Protein AF-A0A820IJH1-F1 (afdb_monomer)

Nearest PDB structures (foldseek):
  6oaz-assembly1_E  TM=6.832E-01  e=1.359E-01  Homo sapiens
  6aex-assembly1_U  TM=5.257E-01  e=7.495E-01  Mus musculus
  1ywh-assembly3_O  TM=6.125E-01  e=8.003E+00  Homo sapiens
  4h40-assembly1_B  TM=2.695E-01  e=2.518E+00  Bacteroides fragilis NCTC 9343
  4h40-assembly1_A  TM=2.938E-01  e=9.441E+00  Bacteroides fragilis NCTC 9343

Sequence (77 aa):
IQFVQTISCYTCTAGDDLFNVDSPNVIRRLSTCSYCYKLTVFIAYAPMYTDKECVWSCTPSYSVFDGSSMEINCYSS

Mean predicted aligned error: 9.53 Å

Secondary structure (DSSP, 8-state):
----PPEEEEEEPTTS-TT-TTSTT--EEEEEESEEEEEEEEETTEEEEEEEEEES----EEEEETTEEEEEEEEE-

Organism: NCBI:txid392030

pLDDT: mean 70.8, std 13.8, range [36.53, 89.44]

Foldseek 3Di:
DDDLDWDWWFFFPPDDCQQDPPPPPTDTDTDIAQKKKWKFKAAQNHTGGIGIDHDNDFDWDWDDDDRMIITIDMDGD

Solvent-accessible surface area (backbone atoms only — not comparable to full-atom values): 4528 Å² total; per-residue (Å²): 134,84,82,80,63,64,30,82,31,65,28,53,66,95,81,52,67,60,68,37,91,84,40,94,74,44,65,71,42,81,44,78,29,53,21,31,37,34,43,38,33,25,51,78,87,39,82,54,36,56,49,30,43,71,33,92,72,70,76,66,45,76,49,76,54,95,71,27,37,40,39,35,46,58,47,66,109

Radius of gyration: 13.82 Å; Cα contacts (8 Å, |Δi|>4): 172; chains: 1; bounding box: 37×22×42 Å

Structure (mmCIF, N/CA/C/O backbone):
data_AF-A0A820IJH1-F1
#
_entry.id   AF-A0A820IJH1-F1
#
loop_
_atom_site.group_PDB
_atom_site.id
_atom_site.type_symbol
_atom_site.label_atom_id
_atom_site.label_alt_id
_atom_site.label_comp_id
_atom_site.label_asym_id
_atom_site.label_entity_id
_atom_site.label_seq_id
_atom_site.pdbx_PDB_ins_code
_atom_site.Cartn_x
_atom_site.Cartn_y
_atom_site.Cartn_z
_atom_site.occupancy
_atom_site.B_iso_or_equiv
_atom_site.auth_seq_id
_atom_site.auth_comp_id
_atom_site.auth_asym_id
_atom_site.auth_atom_id
_atom_site.pdbx_PDB_model_num
ATOM 1 N N . ILE A 1 1 ? -23.428 -1.650 21.223 1.00 38.31 1 ILE A N 1
ATOM 2 C CA . ILE A 1 1 ? -22.255 -0.763 21.035 1.00 38.31 1 ILE A CA 1
ATOM 3 C C . ILE A 1 1 ? -21.343 -1.483 20.057 1.00 38.31 1 ILE A C 1
ATOM 5 O O . ILE A 1 1 ? -20.832 -2.540 20.399 1.00 38.31 1 ILE A O 1
ATOM 9 N N . GLN A 1 2 ? -21.272 -1.017 18.813 1.00 36.53 2 GLN A N 1
ATOM 10 C CA . GLN A 1 2 ? -20.460 -1.650 17.776 1.00 36.53 2 GLN A CA 1
ATOM 11 C C . GLN A 1 2 ? -19.033 -1.106 17.931 1.00 36.53 2 GLN A C 1
ATOM 13 O O . GLN A 1 2 ? -18.817 0.094 17.779 1.00 36.53 2 GLN A O 1
ATOM 18 N N . PHE A 1 3 ? -18.088 -1.953 18.340 1.00 45.66 3 PHE A N 1
ATOM 19 C CA . PHE A 1 3 ? -16.680 -1.577 18.459 1.00 45.66 3 PHE A CA 1
ATOM 20 C C . PHE A 1 3 ? -16.098 -1.446 17.048 1.00 45.66 3 PHE A C 1
ATOM 22 O O . PHE A 1 3 ? -15.876 -2.449 16.377 1.00 45.66 3 PHE A O 1
ATOM 29 N N . VAL A 1 4 ? -15.881 -0.218 16.578 1.00 55.97 4 VAL A N 1
ATOM 30 C CA . VAL A 1 4 ? -15.099 0.023 15.360 1.00 55.97 4 VAL A CA 1
ATOM 31 C C . VAL A 1 4 ? -13.631 -0.134 15.751 1.00 55.97 4 VAL A C 1
ATOM 33 O O . VAL A 1 4 ? -13.065 0.750 16.388 1.00 55.97 4 VAL A O 1
ATOM 36 N N . GLN A 1 5 ? -13.029 -1.285 15.448 1.00 58.25 5 GLN A N 1
ATOM 37 C CA . GLN A 1 5 ? -11.588 -1.465 15.609 1.00 58.25 5 GLN A CA 1
ATOM 38 C C . GLN A 1 5 ? -10.876 -0.561 14.593 1.00 58.25 5 GLN A C 1
ATOM 40 O O . GLN A 1 5 ? -11.112 -0.654 13.390 1.00 58.25 5 GLN A O 1
ATOM 45 N N . THR A 1 6 ? -10.060 0.370 15.082 1.00 59.38 6 THR A N 1
ATOM 46 C CA . THR A 1 6 ? -9.256 1.278 14.252 1.00 59.38 6 THR A CA 1
ATOM 47 C C . THR A 1 6 ? -7.808 0.802 14.218 1.00 59.38 6 THR A C 1
ATOM 49 O O . THR A 1 6 ? -7.253 0.502 15.275 1.00 59.38 6 THR A O 1
ATOM 52 N N . ILE A 1 7 ? -7.179 0.796 13.042 1.00 70.25 7 ILE A N 1
ATOM 53 C CA . ILE A 1 7 ? -5.744 0.536 12.867 1.00 70.25 7 ILE A CA 1
ATOM 54 C C . ILE A 1 7 ? -4.949 1.823 12.709 1.00 70.25 7 ILE A C 1
ATOM 56 O O . ILE A 1 7 ? -5.447 2.823 12.195 1.00 70.25 7 ILE A O 1
ATOM 60 N N . SER A 1 8 ? -3.683 1.774 13.112 1.00 68.69 8 SER A N 1
ATOM 61 C CA . SER A 1 8 ? -2.716 2.835 12.850 1.00 68.69 8 SER A CA 1
ATOM 62 C C . SER A 1 8 ? -2.088 2.631 11.474 1.00 68.69 8 SER A C 1
ATOM 64 O O . SER A 1 8 ? -1.352 1.667 11.261 1.00 68.69 8 SER A O 1
ATOM 66 N N . CYS A 1 9 ? -2.362 3.549 10.553 1.00 69.88 9 CYS A N 1
ATOM 67 C CA . CYS A 1 9 ? -1.790 3.576 9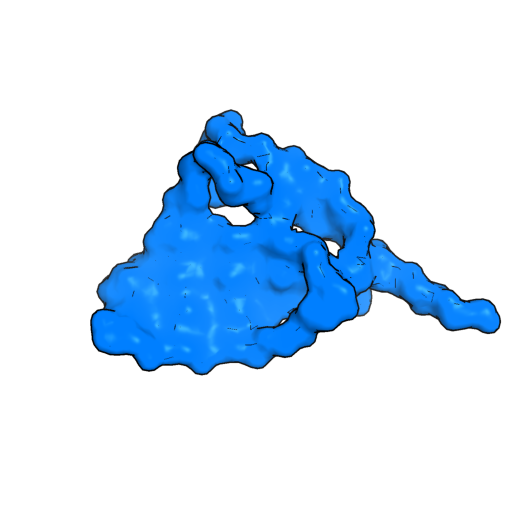.216 1.00 69.88 9 CYS A CA 1
ATOM 68 C C . CYS A 1 9 ? -0.726 4.657 9.089 1.00 69.88 9 CYS A C 1
ATOM 70 O O . CYS A 1 9 ? -0.912 5.777 9.564 1.00 69.88 9 CYS A O 1
ATOM 72 N N . TYR A 1 10 ? 0.361 4.352 8.386 1.00 69.12 10 TYR A N 1
ATOM 73 C CA . TYR A 1 10 ? 1.284 5.382 7.922 1.00 69.12 10 TYR A CA 1
ATOM 74 C C . TYR A 1 10 ? 0.778 5.926 6.591 1.00 69.12 10 TYR A C 1
ATOM 76 O O . TYR A 1 10 ? 0.835 5.219 5.586 1.00 69.12 10 TYR A O 1
ATOM 84 N N . THR A 1 11 ? 0.294 7.164 6.595 1.00 64.75 11 THR A N 1
ATOM 85 C CA . THR A 1 11 ? -0.081 7.889 5.380 1.00 64.75 11 THR A CA 1
ATOM 86 C C . THR A 1 11 ? 1.123 8.659 4.854 1.00 64.75 11 THR A C 1
ATOM 88 O O . THR A 1 11 ? 1.800 9.338 5.639 1.00 64.75 11 THR A O 1
ATOM 91 N N . CYS A 1 12 ? 1.384 8.562 3.553 1.00 59.47 12 CYS A N 1
ATOM 92 C CA . CYS A 1 12 ? 2.397 9.369 2.874 1.00 59.47 12 CYS A CA 1
ATOM 93 C C . CYS A 1 12 ? 1.656 10.460 2.099 1.00 59.47 12 CYS A C 1
ATOM 95 O O . CYS A 1 12 ? 0.858 10.149 1.228 1.00 59.47 12 CYS A O 1
ATOM 97 N N . THR A 1 13 ? 1.851 11.733 2.438 1.00 54.25 13 THR A N 1
ATOM 98 C CA . THR A 1 13 ? 1.191 12.815 1.691 1.00 54.25 13 THR A CA 1
ATOM 99 C C . THR A 1 13 ? 1.883 12.951 0.339 1.00 54.25 13 THR A C 1
ATOM 101 O O . THR A 1 13 ? 3.087 13.205 0.302 1.00 54.25 13 THR A O 1
ATOM 104 N N . ALA A 1 14 ? 1.143 12.767 -0.755 1.00 47.69 14 ALA A N 1
ATOM 105 C CA . ALA A 1 14 ? 1.627 12.950 -2.119 1.00 47.69 14 ALA A CA 1
ATOM 106 C C . ALA A 1 14 ? 2.060 14.412 -2.349 1.00 47.69 14 ALA A C 1
ATOM 108 O O . ALA A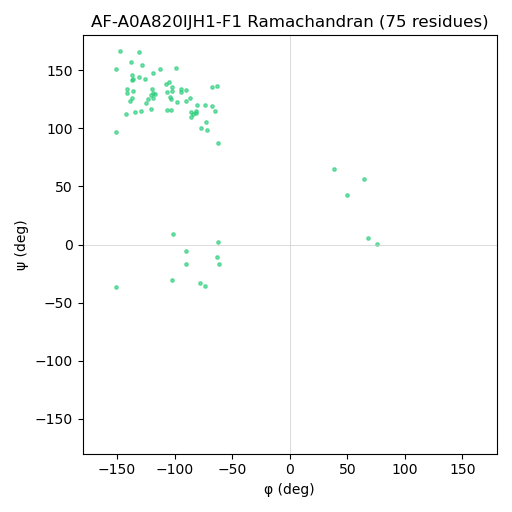 1 14 ? 1.268 15.263 -2.745 1.00 47.69 14 ALA A O 1
ATOM 109 N N . GLY A 1 15 ? 3.318 14.706 -2.036 1.00 46.81 15 GLY A N 1
ATOM 110 C CA . GLY A 1 15 ? 3.939 16.022 -2.179 1.00 46.81 15 GLY A CA 1
ATOM 111 C C . GLY A 1 15 ? 5.438 15.918 -2.426 1.00 46.81 15 GLY A C 1
ATOM 112 O O . GLY A 1 15 ? 5.962 16.633 -3.271 1.00 46.81 15 GLY A O 1
ATOM 113 N N . ASP A 1 16 ? 6.108 14.949 -1.798 1.00 45.34 16 ASP A N 1
ATOM 114 C CA . ASP A 1 16 ? 7.562 14.842 -1.843 1.00 45.34 16 ASP A CA 1
ATOM 115 C C . ASP A 1 16 ? 7.966 13.356 -1.928 1.00 45.34 16 ASP A C 1
ATOM 117 O O . ASP A 1 16 ? 7.750 12.580 -1.001 1.00 45.34 16 ASP A O 1
ATOM 121 N N . ASP A 1 17 ? 8.530 12.945 -3.067 1.00 48.94 17 ASP A N 1
ATOM 122 C CA . ASP A 1 17 ? 9.276 11.684 -3.228 1.00 48.94 17 ASP A CA 1
ATOM 123 C C . ASP A 1 17 ? 8.494 10.351 -3.051 1.00 48.94 17 ASP A C 1
ATOM 125 O O . ASP A 1 17 ? 8.876 9.443 -2.313 1.00 48.94 17 ASP A O 1
ATOM 129 N N . LEU A 1 18 ? 7.423 10.167 -3.835 1.00 52.06 18 LEU A N 1
ATOM 130 C CA . LEU A 1 18 ? 6.630 8.918 -3.948 1.00 52.06 18 LEU A CA 1
ATOM 131 C C . LEU A 1 18 ? 7.394 7.683 -4.491 1.00 52.06 18 LEU A C 1
ATOM 133 O O . LEU A 1 18 ? 6.813 6.610 -4.667 1.00 52.06 18 LEU A O 1
ATOM 137 N N . PHE A 1 19 ?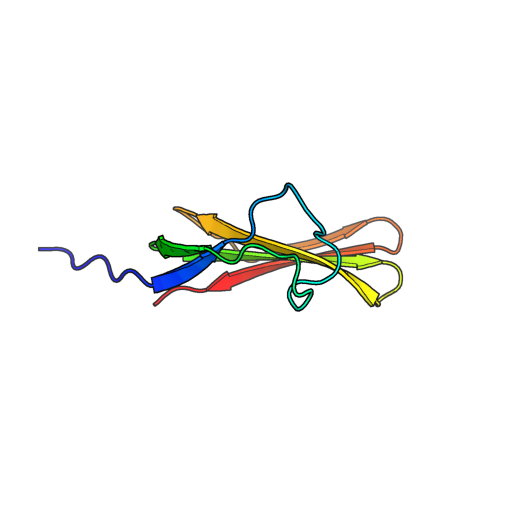 8.690 7.824 -4.770 1.00 51.00 19 PHE A N 1
ATOM 138 C CA . PHE A 1 19 ? 9.540 6.776 -5.338 1.00 51.00 19 PHE A CA 1
ATOM 139 C C . PHE A 1 19 ? 10.226 5.912 -4.278 1.00 51.00 19 PHE A C 1
ATOM 141 O O . PHE A 1 19 ? 10.704 4.823 -4.595 1.00 51.00 19 PHE A O 1
ATOM 148 N N . ASN A 1 20 ? 10.281 6.355 -3.019 1.00 53.47 20 ASN A N 1
ATOM 149 C CA . ASN A 1 20 ? 10.980 5.610 -1.982 1.00 53.47 20 ASN A CA 1
ATOM 150 C C . ASN A 1 20 ? 10.352 5.865 -0.607 1.00 53.47 20 ASN A C 1
ATOM 152 O O . ASN A 1 20 ? 10.668 6.834 0.073 1.00 53.47 20 ASN A O 1
ATOM 156 N N . VAL A 1 21 ? 9.469 4.959 -0.177 1.00 53.41 21 VAL A N 1
ATOM 157 C CA . VAL A 1 21 ? 8.773 5.027 1.125 1.00 53.41 21 VAL A CA 1
ATOM 158 C C . VAL A 1 21 ? 9.757 4.989 2.310 1.00 53.41 21 VAL A C 1
ATOM 160 O O . VAL A 1 21 ? 9.378 5.353 3.427 1.00 53.41 21 VAL A O 1
ATOM 163 N N . ASP A 1 22 ? 11.008 4.572 2.084 1.00 53.78 22 ASP A N 1
ATOM 164 C CA . ASP A 1 22 ? 12.119 4.589 3.047 1.00 53.78 22 ASP A CA 1
ATOM 165 C C . ASP A 1 22 ? 13.098 5.761 2.836 1.00 53.78 22 ASP A C 1
ATOM 167 O O . ASP A 1 22 ? 14.143 5.832 3.484 1.00 53.78 22 ASP A O 1
ATOM 171 N N . SER A 1 23 ? 12.765 6.715 1.963 1.00 53.62 23 SER A N 1
ATOM 172 C CA . SER A 1 23 ? 13.515 7.962 1.837 1.00 53.62 23 SER A CA 1
ATOM 173 C C . SER A 1 23 ? 13.345 8.804 3.106 1.00 53.62 23 SER A C 1
ATOM 175 O O . SER A 1 23 ? 12.220 8.981 3.584 1.00 53.62 23 SER A O 1
ATOM 177 N N . PRO A 1 24 ? 14.430 9.386 3.649 1.00 55.88 24 PRO A N 1
ATOM 178 C CA . PRO A 1 24 ? 14.367 10.257 4.824 1.00 55.88 24 PRO A CA 1
ATOM 179 C C . PRO A 1 24 ? 13.548 11.539 4.590 1.00 55.88 24 PRO A C 1
ATOM 181 O O . PRO A 1 24 ? 13.241 12.240 5.550 1.00 55.88 24 PRO A O 1
ATOM 184 N N . ASN A 1 25 ? 13.185 11.835 3.337 1.00 53.03 25 ASN A N 1
ATOM 185 C CA . ASN A 1 25 ? 12.368 12.988 2.958 1.00 53.03 25 ASN A CA 1
ATOM 186 C C . ASN A 1 25 ? 10.854 12.699 2.959 1.00 53.03 25 ASN A C 1
ATOM 188 O O . ASN A 1 25 ? 10.064 13.622 2.781 1.00 53.03 25 ASN A O 1
ATOM 192 N N . VAL A 1 26 ? 10.426 11.450 3.187 1.00 57.66 26 VAL A N 1
ATOM 193 C CA . VAL A 1 26 ? 8.998 11.107 3.256 1.00 57.66 26 VAL A CA 1
ATOM 194 C C . VAL A 1 26 ? 8.448 11.442 4.640 1.00 57.66 26 VAL A C 1
ATOM 196 O O . VAL A 1 26 ? 8.768 10.796 5.643 1.00 57.66 26 VAL A O 1
ATOM 199 N N . ILE A 1 27 ? 7.554 12.431 4.699 1.00 60.84 27 ILE A N 1
ATOM 20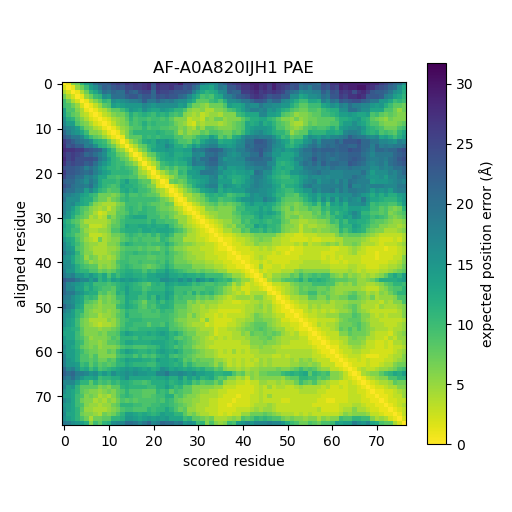0 C CA . ILE A 1 27 ? 6.813 12.762 5.919 1.00 60.84 27 ILE A CA 1
ATOM 201 C C . ILE A 1 27 ? 5.775 11.663 6.168 1.00 60.84 27 ILE A C 1
ATOM 203 O O . ILE A 1 27 ? 4.686 11.653 5.592 1.00 60.84 27 ILE A O 1
ATOM 207 N N . ARG A 1 28 ? 6.115 10.724 7.055 1.00 64.25 28 ARG A N 1
ATOM 208 C CA . ARG A 1 28 ? 5.200 9.677 7.518 1.00 64.25 28 ARG A CA 1
ATOM 209 C C . ARG A 1 28 ? 4.292 10.233 8.604 1.00 64.25 28 ARG A C 1
ATOM 211 O O . ARG A 1 28 ? 4.751 10.544 9.704 1.00 64.25 28 ARG A O 1
ATOM 218 N N . ARG A 1 29 ? 2.990 10.300 8.332 1.00 66.38 29 ARG A N 1
ATOM 219 C CA . ARG A 1 29 ? 1.998 10.655 9.351 1.00 66.38 29 ARG A CA 1
ATOM 220 C C . ARG A 1 29 ? 1.270 9.400 9.810 1.00 66.38 29 ARG A C 1
ATOM 222 O O . ARG A 1 29 ? 0.737 8.658 8.994 1.00 66.38 29 ARG A O 1
ATOM 229 N N . LEU A 1 30 ? 1.267 9.149 11.116 1.00 68.75 30 LEU A N 1
ATOM 230 C CA . LEU A 1 30 ? 0.467 8.076 11.697 1.00 68.75 30 LEU A CA 1
ATOM 231 C C . LEU A 1 30 ? -0.974 8.577 11.850 1.00 68.75 30 LEU A C 1
ATOM 233 O O . LEU A 1 30 ? -1.203 9.563 12.552 1.00 68.75 30 LEU A O 1
ATOM 237 N N . SER A 1 31 ? -1.923 7.913 11.199 1.00 69.75 31 SER A N 1
ATOM 238 C CA . SER A 1 31 ? -3.355 8.207 11.313 1.00 69.75 31 SER A CA 1
ATOM 239 C C . SER A 1 31 ? -4.120 6.948 11.708 1.00 69.75 31 SER A C 1
ATOM 241 O O . SER A 1 31 ? -3.785 5.852 11.264 1.00 69.75 31 SER A O 1
ATOM 243 N N . THR A 1 32 ? -5.144 7.092 12.546 1.00 75.31 32 THR A N 1
ATOM 244 C CA . THR A 1 32 ? -6.041 5.995 12.921 1.00 75.31 32 THR A CA 1
ATOM 245 C C . THR A 1 32 ? -7.219 5.921 11.951 1.00 75.31 32 THR A C 1
ATOM 247 O O . THR A 1 32 ? -7.942 6.899 11.766 1.00 75.31 32 THR A O 1
ATOM 250 N N . CYS A 1 33 ? -7.422 4.769 11.315 1.00 75.06 33 CYS A N 1
ATOM 251 C CA . CYS A 1 33 ? -8.498 4.553 10.345 1.00 75.06 33 CYS A CA 1
ATOM 252 C C . CYS A 1 33 ? -9.008 3.108 10.368 1.00 75.06 33 CYS A C 1
ATOM 254 O O . CYS A 1 33 ? -8.406 2.239 10.990 1.00 75.06 33 CYS A O 1
ATOM 256 N N . SER A 1 34 ? -10.155 2.845 9.740 1.00 76.81 34 SER A N 1
ATOM 257 C CA . SER A 1 34 ? -10.734 1.494 9.680 1.00 76.81 34 SER A CA 1
ATOM 258 C C . SER A 1 34 ? -9.975 0.579 8.715 1.00 76.81 34 SER A C 1
ATOM 260 O O . SER A 1 34 ? -9.808 -0.602 9.007 1.00 76.81 34 SER A O 1
ATOM 262 N N . TYR A 1 35 ? -9.482 1.132 7.600 1.00 81.12 35 TYR A N 1
ATOM 263 C CA . TYR A 1 35 ? -8.708 0.408 6.595 1.00 81.12 35 TYR A CA 1
ATOM 264 C C . TYR A 1 35 ? -7.501 1.223 6.119 1.00 81.12 35 TYR A C 1
ATOM 266 O O . TYR A 1 35 ? -7.584 2.433 5.899 1.00 81.12 35 TYR A O 1
ATOM 274 N N . CYS A 1 36 ? -6.392 0.524 5.910 1.00 81.19 36 CYS A N 1
ATOM 275 C CA . CYS A 1 36 ? -5.188 1.006 5.252 1.00 81.19 36 CYS A CA 1
ATOM 276 C C . CYS A 1 36 ? -5.206 0.546 3.801 1.00 81.19 36 CYS A C 1
ATOM 278 O O . CYS A 1 36 ? -5.225 -0.656 3.532 1.00 81.19 36 CYS A O 1
ATOM 280 N N . TYR A 1 37 ? -5.120 1.496 2.888 1.00 83.19 37 TYR A N 1
ATOM 281 C CA . TYR A 1 37 ? -4.911 1.270 1.470 1.00 83.19 37 TYR A CA 1
ATOM 282 C C . TYR A 1 37 ? -3.418 1.357 1.158 1.00 83.19 37 TYR A C 1
ATOM 284 O O . TYR A 1 37 ? -2.744 2.278 1.618 1.00 83.19 37 TYR A O 1
ATOM 292 N N . LYS A 1 38 ? -2.891 0.404 0.389 1.00 83.75 38 LYS A N 1
ATOM 293 C CA . LYS A 1 38 ? -1.546 0.460 -0.185 1.00 83.75 38 LYS A CA 1
ATOM 294 C C . LYS A 1 38 ? -1.630 0.173 -1.677 1.00 83.75 38 LYS A C 1
ATOM 296 O O . LYS A 1 38 ? -1.928 -0.956 -2.059 1.00 83.75 38 LYS A O 1
ATOM 301 N N . LEU A 1 39 ? -1.305 1.161 -2.498 1.00 83.19 39 LEU A N 1
ATOM 302 C CA . LEU A 1 39 ? -1.127 0.988 -3.935 1.00 83.19 39 LEU A CA 1
ATOM 303 C C . LEU A 1 39 ? 0.348 0.748 -4.226 1.00 83.19 39 LEU A C 1
ATOM 305 O O . LEU A 1 39 ? 1.191 1.514 -3.776 1.00 83.19 39 LEU A O 1
ATOM 309 N N . THR A 1 40 ? 0.669 -0.274 -5.005 1.00 83.69 40 THR A N 1
ATOM 310 C CA . THR A 1 40 ? 2.011 -0.497 -5.539 1.00 83.69 40 THR A CA 1
ATOM 311 C C . THR A 1 40 ? 1.926 -0.621 -7.051 1.00 83.69 40 THR A C 1
ATOM 313 O O . THR A 1 40 ? 1.221 -1.480 -7.572 1.00 83.69 40 THR A O 1
ATOM 316 N N . VAL A 1 41 ? 2.645 0.240 -7.765 1.00 83.44 41 VAL A N 1
ATOM 317 C CA . VAL A 1 41 ? 2.777 0.174 -9.221 1.00 83.44 41 VAL A CA 1
ATOM 318 C C . VAL A 1 41 ? 4.152 -0.379 -9.558 1.00 83.44 41 VAL A C 1
ATOM 320 O O . VAL A 1 41 ? 5.183 0.124 -9.105 1.00 83.44 41 VAL A O 1
ATOM 323 N N . PHE A 1 42 ? 4.147 -1.416 -10.378 1.00 83.94 42 PHE A N 1
ATOM 324 C CA . PHE A 1 42 ? 5.307 -2.078 -10.932 1.00 83.94 42 PHE A CA 1
ATOM 325 C C . PHE A 1 42 ? 5.427 -1.711 -12.407 1.00 83.94 42 PHE A C 1
ATOM 327 O O . PHE A 1 42 ? 4.457 -1.828 -13.152 1.00 83.94 42 PHE A O 1
ATOM 334 N N . ILE A 1 43 ? 6.614 -1.311 -12.844 1.00 82.19 43 ILE A N 1
ATOM 335 C CA . ILE A 1 43 ? 6.933 -1.086 -14.258 1.00 82.19 43 ILE A CA 1
ATOM 336 C C . ILE A 1 43 ? 8.050 -2.062 -14.605 1.00 82.19 43 ILE A C 1
ATOM 338 O O . ILE A 1 43 ? 9.055 -2.117 -13.895 1.00 82.19 43 ILE A O 1
ATOM 342 N N . ALA A 1 44 ? 7.861 -2.875 -15.650 1.00 78.94 44 ALA A N 1
ATOM 343 C CA . ALA A 1 44 ? 8.813 -3.923 -16.028 1.00 78.94 44 ALA A CA 1
ATOM 344 C C . ALA A 1 44 ? 9.225 -4.823 -14.839 1.00 78.94 44 ALA A C 1
ATOM 346 O O . ALA A 1 44 ? 10.395 -5.159 -14.673 1.00 78.94 44 ALA A O 1
ATOM 347 N N . TYR A 1 45 ? 8.248 -5.203 -14.006 1.00 71.50 45 TYR A N 1
ATOM 348 C CA . TYR A 1 45 ? 8.416 -6.042 -12.807 1.00 71.50 45 TYR A CA 1
ATOM 349 C C . TYR A 1 45 ? 9.199 -5.408 -11.640 1.00 71.50 45 TYR A C 1
ATOM 351 O O . TYR A 1 45 ? 9.409 -6.073 -10.626 1.00 71.50 45 TYR A O 1
ATOM 359 N N . ALA A 1 46 ? 9.582 -4.130 -11.724 1.00 74.94 46 ALA A N 1
ATOM 360 C CA . ALA A 1 46 ? 10.198 -3.394 -10.621 1.00 74.94 46 ALA A CA 1
ATOM 361 C C . ALA A 1 46 ? 9.174 -2.457 -9.949 1.00 74.94 46 ALA A C 1
ATOM 363 O O . ALA A 1 46 ? 8.487 -1.722 -10.663 1.00 74.94 46 ALA A O 1
ATOM 364 N N . PRO A 1 47 ? 9.051 -2.446 -8.605 1.00 72.25 47 PRO A N 1
ATOM 365 C CA . PRO A 1 47 ? 8.187 -1.496 -7.910 1.00 72.25 47 PRO A CA 1
ATOM 366 C C . PRO A 1 47 ? 8.732 -0.081 -8.123 1.00 72.25 47 PRO A C 1
ATOM 368 O O . PRO A 1 47 ? 9.838 0.234 -7.690 1.00 72.25 47 PRO A O 1
ATOM 371 N N . MET A 1 48 ? 7.967 0.759 -8.812 1.00 75.38 48 MET A N 1
ATOM 372 C CA . MET A 1 48 ? 8.355 2.143 -9.099 1.00 75.38 48 MET A CA 1
ATOM 373 C C . MET A 1 48 ? 7.653 3.145 -8.197 1.00 75.38 48 MET A C 1
ATOM 375 O O . MET A 1 48 ? 8.204 4.199 -7.901 1.00 75.38 48 MET A O 1
ATOM 379 N N . TYR A 1 49 ? 6.437 2.822 -7.768 1.00 71.38 49 TYR A N 1
ATOM 380 C CA . TYR A 1 49 ? 5.611 3.736 -7.000 1.00 71.38 49 TYR A CA 1
ATOM 381 C C . TYR A 1 49 ? 4.865 2.958 -5.931 1.00 71.38 49 TYR A C 1
ATOM 383 O O . TYR A 1 49 ? 4.316 1.885 -6.194 1.00 71.38 49 TYR A O 1
ATOM 391 N N . THR A 1 50 ? 4.866 3.474 -4.707 1.00 72.12 50 THR A N 1
ATOM 392 C CA . THR A 1 50 ? 4.037 2.932 -3.636 1.00 72.12 50 THR A CA 1
ATOM 393 C C . THR A 1 50 ? 3.402 4.063 -2.860 1.00 72.12 50 THR A C 1
ATOM 395 O O . THR A 1 50 ? 4.099 4.920 -2.329 1.00 72.12 50 THR A O 1
ATOM 398 N N . ASP A 1 51 ? 2.085 4.004 -2.751 1.00 74.44 51 ASP A 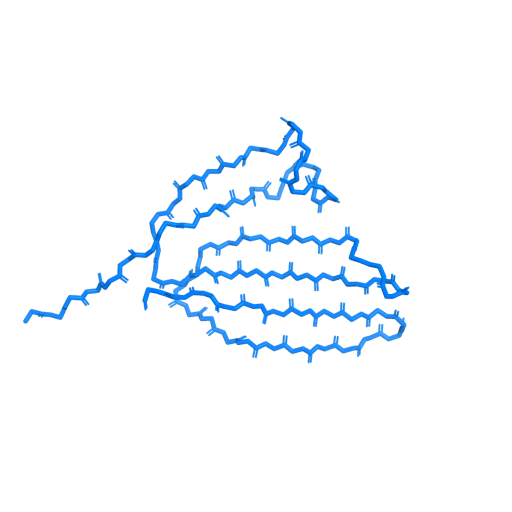N 1
ATOM 399 C CA . ASP A 1 51 ? 1.284 4.962 -2.015 1.00 74.44 51 ASP A CA 1
ATOM 400 C C . ASP A 1 51 ? 0.538 4.270 -0.876 1.00 74.44 51 ASP A C 1
ATOM 402 O O . ASP A 1 51 ? 0.219 3.077 -0.960 1.00 74.44 51 ASP A O 1
ATOM 406 N N . LYS A 1 52 ? 0.331 4.997 0.223 1.00 76.81 52 LYS A N 1
ATOM 407 C CA . LYS A 1 52 ? -0.367 4.489 1.406 1.00 76.81 52 LYS A CA 1
ATOM 408 C C . LYS A 1 52 ? -1.291 5.551 1.962 1.00 76.81 52 LYS A C 1
ATOM 410 O O . LYS A 1 52 ? -0.821 6.606 2.388 1.00 76.81 52 LYS A O 1
ATOM 415 N N . GLU A 1 53 ? -2.567 5.206 2.082 1.00 75.19 53 GLU A N 1
ATOM 416 C CA . GLU A 1 53 ? -3.597 6.115 2.574 1.00 75.19 53 GLU A CA 1
ATOM 417 C C . GLU A 1 53 ? -4.573 5.432 3.535 1.00 75.19 53 GLU A C 1
ATOM 419 O O . GLU A 1 53 ? -4.757 4.214 3.540 1.00 75.19 53 GLU A O 1
ATOM 424 N N . CYS A 1 54 ? -5.210 6.246 4.373 1.00 78.56 54 CYS A N 1
ATOM 425 C CA . CYS A 1 54 ? -6.326 5.819 5.205 1.00 78.56 54 CYS A CA 1
ATOM 426 C C . CYS A 1 54 ? -7.621 5.947 4.410 1.00 78.56 54 CYS A C 1
ATOM 428 O O . CYS A 1 54 ? -7.954 7.035 3.943 1.00 78.56 54 CYS A O 1
ATOM 430 N N . VAL A 1 55 ? -8.385 4.863 4.318 1.00 79.56 55 VAL A N 1
ATOM 431 C CA . VAL A 1 55 ? -9.641 4.835 3.562 1.00 79.56 55 VAL A CA 1
ATOM 432 C C . VAL A 1 55 ? -10.783 4.285 4.411 1.00 79.56 55 VAL A C 1
ATOM 434 O O . VAL A 1 55 ? -10.580 3.535 5.369 1.00 79.56 55 VAL A O 1
ATOM 437 N N . TRP A 1 56 ? -12.011 4.675 4.069 1.00 76.12 56 TRP A N 1
ATOM 438 C CA . TRP A 1 56 ? -13.215 4.181 4.746 1.00 76.12 56 TRP A CA 1
ATOM 439 C C . TRP A 1 56 ? -13.595 2.769 4.285 1.00 76.12 56 TRP A C 1
ATOM 441 O O . TRP A 1 56 ? -14.111 1.967 5.061 1.00 76.12 56 TRP A O 1
ATOM 451 N N . SER A 1 57 ? -13.323 2.460 3.020 1.00 79.94 57 SER A N 1
ATOM 452 C CA . SER A 1 57 ? -13.493 1.146 2.411 1.00 79.94 57 SER A CA 1
ATOM 453 C C . SER A 1 57 ? -12.278 0.838 1.547 1.00 79.94 57 SER A C 1
ATOM 455 O O . SER A 1 57 ? -11.683 1.735 0.953 1.00 79.94 57 SER A O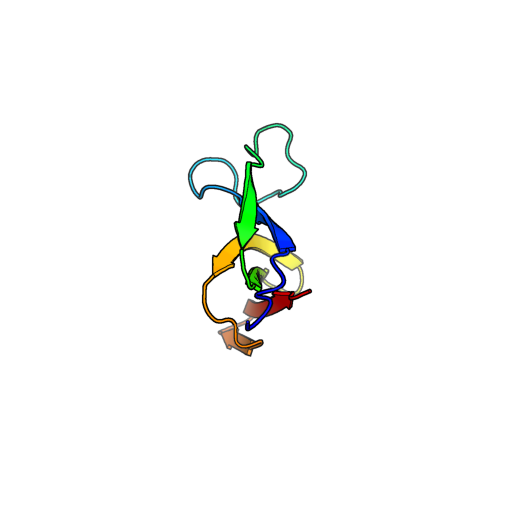 1
ATOM 457 N N . CYS A 1 58 ? -11.896 -0.433 1.485 1.00 80.00 58 CYS A N 1
ATOM 458 C CA . CYS A 1 58 ? -10.776 -0.879 0.674 1.00 80.00 58 CYS A CA 1
ATOM 459 C C . CYS A 1 58 ? -11.125 -2.222 0.037 1.00 80.00 58 CYS A C 1
ATOM 461 O O . CYS A 1 58 ? -11.556 -3.137 0.739 1.00 80.00 58 CYS A O 1
ATOM 463 N N . THR A 1 59 ? -10.924 -2.335 -1.275 1.00 85.00 59 THR A N 1
ATOM 464 C CA . THR A 1 59 ? -11.100 -3.590 -2.011 1.00 85.00 59 THR A CA 1
ATOM 465 C C . THR A 1 59 ? -9.774 -3.958 -2.672 1.00 85.00 59 THR A C 1
ATOM 467 O O . THR A 1 59 ? -9.311 -3.204 -3.532 1.00 85.00 59 THR A O 1
ATOM 470 N N . PRO A 1 60 ? -9.149 -5.091 -2.304 1.00 86.44 60 PRO A N 1
ATOM 471 C CA . PRO A 1 60 ? -7.904 -5.517 -2.925 1.00 86.44 60 PRO A CA 1
ATOM 472 C C . PRO A 1 60 ? -8.139 -5.786 -4.409 1.00 86.44 60 PRO A C 1
ATOM 474 O O . PRO A 1 60 ? -9.161 -6.356 -4.792 1.00 86.44 60 PRO A O 1
ATOM 477 N N . SER A 1 61 ? -7.223 -5.324 -5.250 1.00 89.38 61 SER A N 1
ATOM 478 C CA . SER A 1 61 ? -7.361 -5.388 -6.707 1.00 89.38 61 SER A CA 1
ATOM 479 C C . SER A 1 61 ? -5.989 -5.479 -7.358 1.00 89.38 61 SER A C 1
ATOM 481 O O . SER A 1 61 ? -5.011 -4.960 -6.829 1.00 89.38 61 SER A O 1
ATOM 483 N N . TYR A 1 62 ? -5.919 -6.109 -8.523 1.00 88.69 62 TYR A N 1
ATOM 484 C CA . TYR A 1 62 ? -4.706 -6.185 -9.324 1.00 88.69 62 TYR A CA 1
ATOM 485 C C . TYR A 1 62 ? -5.056 -5.921 -10.784 1.00 88.69 62 TYR A C 1
ATOM 487 O O . TYR A 1 62 ? -6.001 -6.511 -11.310 1.00 88.69 62 TYR A O 1
ATOM 495 N N . SER A 1 63 ? -4.294 -5.044 -11.425 1.00 88.62 63 SER A N 1
ATOM 496 C CA . SER A 1 63 ? -4.527 -4.619 -12.803 1.00 88.62 63 SER A CA 1
ATOM 497 C C . SER A 1 63 ? -3.213 -4.588 -13.570 1.00 88.62 63 SER A C 1
ATOM 499 O O . SER A 1 63 ? -2.191 -4.178 -13.031 1.00 88.62 63 SER A O 1
ATOM 501 N N . VAL A 1 64 ? -3.231 -4.981 -14.842 1.00 88.62 64 VAL A N 1
ATOM 502 C CA . VAL A 1 64 ? -2.052 -4.954 -15.722 1.00 88.62 64 VAL A CA 1
ATOM 503 C C . VAL A 1 64 ? -2.352 -4.060 -16.915 1.00 88.62 64 VAL A C 1
ATOM 505 O O . VAL A 1 64 ? -3.373 -4.236 -17.576 1.00 88.62 64 VAL A O 1
ATOM 508 N N . PHE A 1 65 ? -1.458 -3.116 -17.191 1.00 80.88 65 PHE A N 1
ATOM 509 C CA . PHE A 1 65 ? -1.545 -2.178 -18.305 1.00 80.88 65 PHE A CA 1
ATOM 510 C C . PHE A 1 65 ? -0.187 -2.106 -18.998 1.00 80.88 65 PHE A C 1
ATOM 512 O O . PHE A 1 65 ? 0.772 -1.653 -18.386 1.00 80.88 65 PHE A O 1
ATOM 519 N N . ASP A 1 66 ? -0.113 -2.560 -20.251 1.00 79.44 66 ASP A N 1
ATOM 520 C CA . ASP A 1 66 ? 1.024 -2.362 -21.169 1.00 79.44 66 ASP A CA 1
ATOM 521 C C . ASP A 1 66 ? 2.420 -2.453 -20.499 1.00 79.44 66 ASP A C 1
ATOM 523 O O . ASP A 1 66 ? 3.142 -1.473 -20.333 1.00 79.44 66 ASP A O 1
ATOM 527 N N . GLY A 1 67 ? 2.771 -3.641 -19.987 1.00 78.06 67 GLY A N 1
ATOM 528 C CA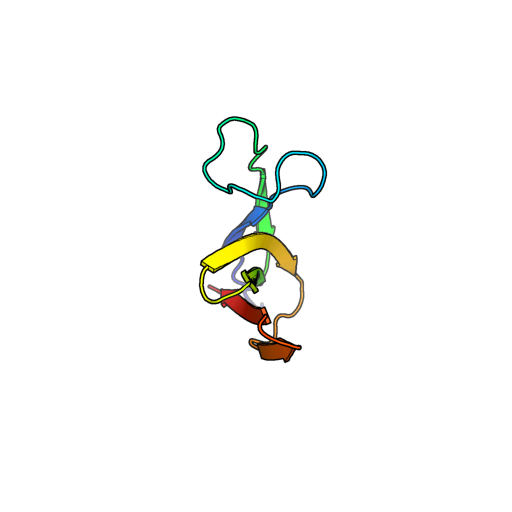 . GLY A 1 67 ? 4.070 -3.889 -19.333 1.00 78.06 67 GLY A CA 1
ATOM 529 C C . GLY A 1 67 ? 4.226 -3.328 -17.909 1.00 78.06 67 GLY A C 1
ATOM 530 O O . GLY A 1 67 ? 5.270 -3.527 -17.279 1.00 78.06 67 GLY A O 1
ATOM 531 N N . SER A 1 68 ? 3.192 -2.675 -17.383 1.00 83.75 68 SER A N 1
ATOM 532 C CA . SER A 1 68 ? 3.084 -2.219 -15.997 1.00 83.75 68 SER A CA 1
ATOM 533 C C . SER A 1 68 ? 1.991 -2.996 -15.262 1.00 83.75 68 SER A C 1
ATOM 535 O O . SER A 1 68 ? 1.004 -3.421 -15.862 1.00 83.75 68 SER A O 1
ATOM 537 N N . SER A 1 69 ? 2.125 -3.169 -13.951 1.00 87.38 69 SER A N 1
ATOM 538 C CA . SER A 1 69 ? 1.071 -3.735 -13.109 1.00 87.38 69 SER A CA 1
ATOM 539 C C . SER A 1 69 ? 0.823 -2.883 -11.879 1.00 87.38 69 SER A C 1
ATOM 541 O O . SER A 1 69 ? 1.749 -2.331 -11.302 1.00 87.38 69 SER A O 1
ATOM 543 N N . MET A 1 70 ? -0.427 -2.786 -11.462 1.00 86.94 70 MET A N 1
ATOM 544 C CA . MET A 1 70 ? -0.871 -2.060 -10.283 1.00 86.94 70 MET A CA 1
ATOM 545 C C . MET A 1 70 ? -1.481 -3.063 -9.315 1.00 86.94 70 MET A C 1
ATOM 547 O O . MET A 1 70 ? -2.342 -3.850 -9.699 1.00 86.94 70 MET A O 1
ATOM 551 N N . GLU A 1 71 ? -1.046 -3.026 -8.066 1.00 89.44 71 GLU A N 1
ATOM 552 C CA . GLU A 1 71 ? -1.531 -3.884 -6.996 1.00 89.44 71 GLU A CA 1
ATOM 553 C C . GLU A 1 71 ? -2.059 -3.020 -5.854 1.00 89.44 71 GLU A C 1
ATOM 555 O O . GLU A 1 71 ? -1.360 -2.150 -5.336 1.00 89.44 71 GLU A O 1
ATOM 560 N N . ILE A 1 72 ? -3.302 -3.267 -5.464 1.00 86.00 72 ILE A N 1
ATOM 561 C CA . ILE A 1 72 ? -3.973 -2.630 -4.340 1.00 86.00 72 ILE A CA 1
ATOM 562 C C . ILE A 1 72 ? -4.069 -3.657 -3.219 1.00 86.00 72 ILE A C 1
ATOM 564 O O . ILE A 1 72 ? -4.769 -4.664 -3.342 1.00 86.00 72 ILE A O 1
ATOM 568 N N . ASN A 1 73 ? -3.397 -3.364 -2.111 1.00 85.06 73 ASN A N 1
ATOM 569 C CA . ASN A 1 73 ? -3.454 -4.131 -0.877 1.00 85.06 73 ASN A CA 1
ATOM 570 C C . ASN A 1 73 ? -4.234 -3.363 0.190 1.00 85.06 73 ASN A C 1
ATOM 572 O O . ASN A 1 73 ? -4.050 -2.159 0.374 1.00 85.06 73 ASN A O 1
ATOM 576 N N . CYS A 1 74 ? -5.073 -4.089 0.919 1.00 84.62 74 CYS A N 1
ATOM 577 C CA . CYS A 1 74 ? -5.911 -3.553 1.979 1.00 84.62 74 CYS A CA 1
ATOM 578 C C . CYS A 1 74 ? -5.544 -4.215 3.302 1.00 84.62 74 CYS A C 1
ATOM 580 O O . CYS A 1 74 ? -5.498 -5.441 3.379 1.00 84.62 74 CYS A O 1
ATOM 582 N N . TYR A 1 75 ? -5.322 -3.418 4.342 1.00 81.06 75 TYR A N 1
ATOM 583 C CA . TYR A 1 75 ? -5.061 -3.917 5.691 1.00 81.06 75 TYR A CA 1
ATOM 584 C C . TYR A 1 75 ? -6.143 -3.388 6.638 1.00 81.06 75 TYR A C 1
ATOM 586 O O . TYR A 1 75 ? -6.478 -2.206 6.588 1.00 81.06 75 TYR A O 1
ATOM 594 N N . SER A 1 76 ? -6.693 -4.255 7.483 1.00 77.50 76 SER A N 1
ATOM 595 C CA . SER A 1 76 ? -7.634 -3.919 8.562 1.00 77.50 76 SER A CA 1
ATOM 596 C C . SER A 1 76 ? -7.179 -4.571 9.870 1.00 77.50 76 SER A C 1
ATOM 598 O O . SER A 1 76 ? -6.308 -5.443 9.843 1.00 77.50 76 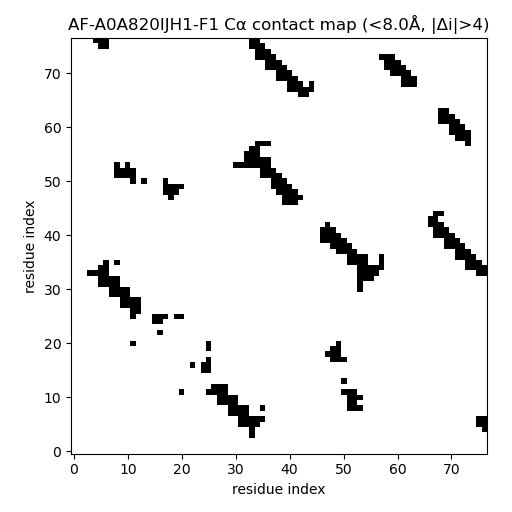SER A O 1
ATOM 600 N N . SER A 1 77 ? -7.746 -4.128 11.000 1.00 61.44 77 SER A N 1
ATOM 601 C CA . SER A 1 77 ? -7.552 -4.764 12.317 1.00 61.44 77 SER A CA 1
ATOM 602 C C . S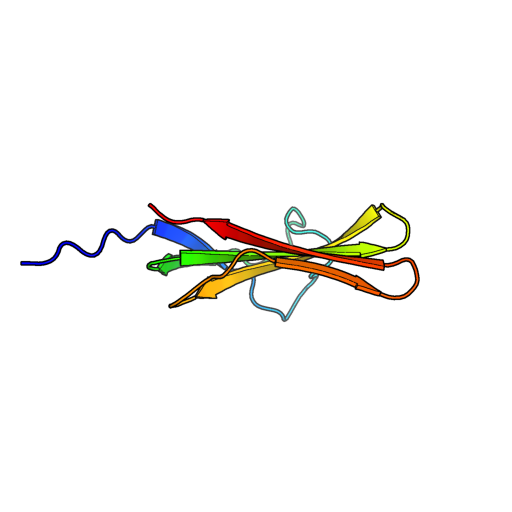ER A 1 77 ? -8.222 -6.126 12.368 1.00 61.44 77 SER A C 1
ATOM 604 O O . SER A 1 77 ? -9.190 -6.325 11.599 1.00 61.44 77 SER A O 1
#